Protein AF-A0A349IQ28-F1 (afdb_monomer_lite)

Foldseek 3Di:
DDDDDDDDDPPPPPPVPCDVLNVCVPDDPPPDFDDDLAQDKDWTKWKWFAAPQFQPARIATAPDVPHGDDHPNAGEHEDPVVVVVLVVVQPDDPAFDDTKIKIWTATWGKDKDWDARPNDVPGDIDIHIYIYGPGTRDIYIDTHGDDD

pLDDT: mean 78.46, std 16.18, range [40.94, 96.06]

Radius of gyration: 21.38 Å; chains: 1; bounding box: 36×86×57 Å

Sequence (148 aa):
MAGAGCAPIAKDNNLTSVSMKDTYATLNLETPVQFEETVESQDAVFYMGQGWTGGMGSFPILEDPGDAKRMDDLVIFVDDEQAQDIIDNANLPECYVGMSFIKVAAKIHLEKKIGTNFSIEEAPEQSYYQAYIDELYNVFVQVEPCEE

Secondary structure (DSSP, 8-state):
----PPPP-----------HHHHHTT--TTSPPB--S-SS-EEEEEEEES---SSS-SEEEEEETTEE-EETTEEEEE-HHHHHHHHHHS---SSEEEEEEEEEEEEEEEEEEEEE-TTSTTPPEEEEEEEEEEEEEEEEEEEEEPP-

Structure (mmCIF, N/CA/C/O backbone):
data_AF-A0A349IQ28-F1
#
_entry.id   AF-A0A349IQ28-F1
#
loop_
_atom_site.group_PDB
_atom_site.id
_atom_site.type_symbol
_atom_site.label_atom_id
_atom_site.label_alt_id
_atom_site.label_comp_id
_atom_site.label_asym_id
_atom_site.label_entity_id
_atom_site.label_seq_id
_atom_site.pdbx_PDB_ins_code
_atom_site.Cartn_x
_atom_site.Cartn_y
_atom_site.Cartn_z
_atom_site.occupancy
_atom_site.B_iso_or_equiv
_atom_site.auth_seq_id
_atom_site.auth_comp_id
_atom_site.auth_asym_id
_atom_sit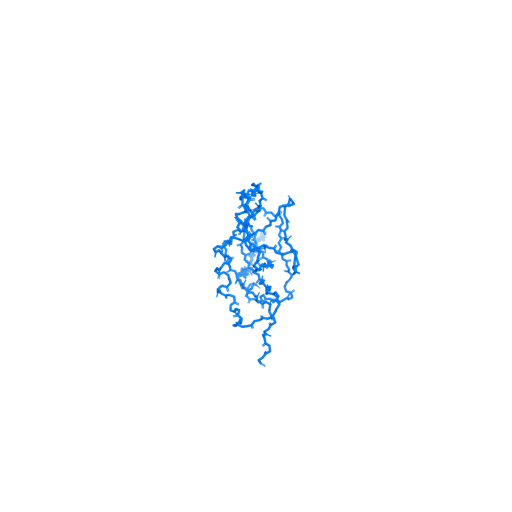e.auth_atom_id
_atom_site.pdbx_PDB_model_num
ATOM 1 N N . MET A 1 1 ? -13.276 -61.956 32.666 1.00 44.00 1 MET A N 1
ATOM 2 C CA . MET A 1 1 ? -13.869 -60.690 32.189 1.00 44.00 1 MET A CA 1
ATOM 3 C C . MET A 1 1 ? -12.719 -59.714 32.000 1.00 44.00 1 MET A C 1
ATOM 5 O O . MET A 1 1 ? -12.188 -59.234 32.989 1.00 44.00 1 MET A O 1
ATOM 9 N N . ALA A 1 2 ? -12.237 -59.556 30.767 1.00 40.94 2 ALA A N 1
ATOM 10 C CA . ALA A 1 2 ? -11.107 -58.689 30.439 1.00 40.94 2 ALA A CA 1
ATOM 11 C C . ALA A 1 2 ? -11.659 -57.378 29.867 1.00 40.94 2 ALA A C 1
ATOM 13 O O . ALA A 1 2 ? -12.354 -57.400 28.853 1.00 40.94 2 ALA A O 1
ATOM 14 N N . GLY A 1 3 ? -11.415 -56.265 30.559 1.00 42.62 3 GLY A N 1
ATOM 15 C CA . GLY A 1 3 ? -11.773 -54.930 30.089 1.00 42.62 3 GLY A CA 1
ATOM 16 C C . GLY A 1 3 ? -10.749 -54.455 29.065 1.00 42.62 3 GLY A C 1
ATOM 17 O O . GLY A 1 3 ? -9.574 -54.313 29.392 1.00 42.62 3 GLY A O 1
ATOM 18 N N . ALA A 1 4 ? -11.194 -54.241 27.829 1.00 45.88 4 ALA A N 1
ATOM 19 C CA . ALA A 1 4 ? -10.403 -53.594 26.794 1.00 45.88 4 ALA A CA 1
ATOM 20 C C . ALA A 1 4 ? -10.231 -52.109 27.149 1.00 45.88 4 ALA A C 1
ATOM 22 O O . ALA A 1 4 ? -11.205 -51.359 27.198 1.00 45.88 4 ALA A O 1
ATOM 23 N N . GLY A 1 5 ? -8.995 -51.700 27.434 1.00 42.41 5 GLY A N 1
ATOM 24 C CA . GLY A 1 5 ? -8.620 -50.296 27.558 1.00 42.41 5 GLY A CA 1
ATOM 25 C C . GLY A 1 5 ? -8.394 -49.697 26.173 1.00 42.41 5 GLY A C 1
ATOM 26 O O . GLY A 1 5 ? -7.518 -50.151 25.440 1.00 42.41 5 GLY A O 1
ATOM 27 N N . CYS A 1 6 ? -9.178 -48.684 25.811 1.00 47.22 6 CYS A N 1
ATOM 28 C CA . CYS A 1 6 ? -8.894 -47.846 24.653 1.00 47.22 6 CYS A CA 1
ATOM 29 C C . CYS A 1 6 ? -7.709 -46.932 24.987 1.00 47.22 6 CYS A C 1
ATOM 31 O O . CYS A 1 6 ? -7.803 -46.091 25.881 1.00 47.22 6 CYS A O 1
ATOM 33 N N . ALA A 1 7 ? -6.598 -47.096 24.271 1.00 52.53 7 ALA A N 1
ATOM 34 C CA . ALA A 1 7 ? -5.530 -46.107 24.250 1.00 52.53 7 ALA A CA 1
ATOM 35 C C . ALA A 1 7 ? -6.015 -44.849 23.500 1.00 52.53 7 ALA A C 1
ATOM 37 O O . ALA A 1 7 ? -6.701 -44.984 22.481 1.00 52.53 7 ALA A O 1
ATOM 38 N N . PRO A 1 8 ? -5.683 -43.631 23.959 1.00 50.47 8 PRO A N 1
ATOM 39 C CA . PRO A 1 8 ? -5.943 -42.435 23.177 1.00 50.47 8 PRO A CA 1
ATOM 40 C C . PRO A 1 8 ? -5.047 -42.443 21.934 1.00 50.47 8 PRO A C 1
ATOM 42 O O . PRO A 1 8 ? -3.826 -42.563 22.026 1.00 50.47 8 PRO A O 1
ATOM 45 N N . ILE A 1 9 ? -5.672 -42.312 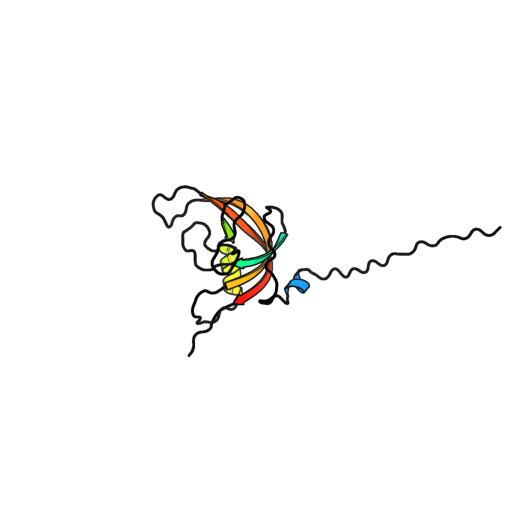20.766 1.00 50.97 9 ILE A N 1
ATOM 46 C CA . ILE A 1 9 ? -4.988 -42.005 19.512 1.00 50.97 9 ILE A CA 1
ATOM 47 C C . ILE A 1 9 ? -4.419 -40.595 19.679 1.00 50.97 9 ILE A C 1
ATOM 49 O O . ILE A 1 9 ? -5.171 -39.617 19.685 1.00 50.97 9 ILE A O 1
ATOM 53 N N . ALA A 1 10 ? -3.103 -40.493 19.862 1.00 44.47 10 ALA A N 1
ATOM 54 C CA . ALA A 1 10 ? -2.399 -39.234 19.702 1.00 44.47 10 ALA A CA 1
ATOM 55 C C . ALA A 1 10 ? -2.634 -38.773 18.258 1.00 44.47 10 ALA A C 1
ATOM 57 O O . ALA A 1 10 ? -2.215 -39.426 17.304 1.00 44.47 10 ALA A O 1
ATOM 58 N N . LYS A 1 11 ? -3.395 -37.689 18.096 1.00 41.44 11 LYS A N 1
ATOM 59 C CA . LYS A 1 11 ? -3.436 -36.961 16.834 1.00 41.44 11 LYS A CA 1
ATOM 60 C C . LYS A 1 11 ? -2.101 -36.246 16.716 1.00 41.44 11 LYS A C 1
ATOM 62 O O . LYS A 1 11 ? -1.930 -35.172 17.288 1.00 41.44 11 LYS A O 1
ATOM 67 N N . ASP A 1 12 ? -1.180 -36.849 15.980 1.00 44.50 12 ASP A N 1
ATOM 68 C CA . ASP A 1 12 ? -0.034 -36.145 15.423 1.00 44.50 12 ASP A CA 1
ATOM 69 C C . ASP A 1 12 ? -0.562 -35.130 14.401 1.00 44.50 12 ASP A C 1
ATOM 71 O O . ASP A 1 12 ? -0.575 -35.361 13.195 1.00 44.50 12 ASP A O 1
ATOM 75 N N . ASN A 1 13 ? -1.046 -33.987 14.890 1.00 44.38 13 ASN A N 1
ATOM 76 C CA . ASN A 1 13 ? -1.237 -32.798 14.072 1.00 44.38 13 ASN A CA 1
ATOM 77 C C . ASN A 1 13 ? 0.145 -32.190 13.825 1.00 44.38 13 ASN A C 1
ATOM 79 O O . ASN A 1 13 ? 0.465 -31.115 14.324 1.00 44.38 13 ASN A O 1
ATOM 83 N N . ASN A 1 14 ? 0.970 -32.885 13.045 1.00 41.25 14 ASN A N 1
ATOM 84 C CA . ASN A 1 14 ? 2.123 -32.277 12.402 1.00 41.25 14 ASN A CA 1
ATOM 85 C C . ASN A 1 14 ? 1.622 -31.470 11.194 1.00 41.25 14 ASN A C 1
ATOM 87 O O . ASN A 1 14 ? 1.910 -31.779 10.041 1.00 41.25 14 ASN A O 1
ATOM 91 N N . LEU A 1 15 ? 0.793 -30.459 11.472 1.00 41.56 15 LEU A N 1
ATOM 92 C CA . LEU A 1 15 ? 0.687 -29.299 10.606 1.00 41.56 15 LEU A CA 1
ATOM 93 C C . LEU A 1 15 ? 1.997 -28.553 10.817 1.00 41.56 15 LEU A C 1
ATOM 95 O O . LEU A 1 15 ? 2.118 -27.743 11.732 1.00 41.56 15 LEU A O 1
ATOM 99 N N . THR A 1 16 ? 2.999 -28.883 10.005 1.00 44.25 16 THR A N 1
ATOM 100 C CA . THR A 1 16 ? 4.097 -27.964 9.728 1.00 44.25 16 THR A CA 1
ATOM 101 C C . THR A 1 16 ? 3.462 -26.618 9.426 1.00 44.25 16 THR A C 1
ATOM 103 O O . THR A 1 16 ? 2.811 -26.459 8.394 1.00 44.25 16 THR A O 1
ATOM 106 N N . SER A 1 17 ? 3.581 -25.688 10.370 1.00 46.00 17 SER A N 1
ATOM 107 C CA . SER A 1 17 ? 3.277 -24.281 10.176 1.00 46.00 17 SER A CA 1
ATOM 108 C C . SER A 1 17 ? 4.244 -23.781 9.110 1.00 46.00 17 SER A C 1
ATOM 110 O O . SER A 1 17 ? 5.341 -23.324 9.427 1.00 46.00 17 SER A O 1
ATOM 112 N N . VAL A 1 18 ? 3.893 -23.982 7.840 1.00 48.91 18 VAL A N 1
ATOM 113 C CA . VAL A 1 18 ? 4.590 -23.336 6.735 1.00 48.91 18 VAL A CA 1
ATOM 114 C C . VAL A 1 18 ? 4.425 -21.850 7.001 1.00 48.91 18 VAL A C 1
ATOM 116 O O . VAL A 1 18 ? 3.301 -21.374 7.164 1.00 48.91 18 VAL A O 1
ATOM 119 N N . SER A 1 19 ? 5.541 -21.146 7.167 1.00 59.47 19 SER A N 1
ATOM 120 C CA . SER A 1 19 ? 5.491 -19.716 7.425 1.00 59.47 19 SER A CA 1
ATOM 121 C C . 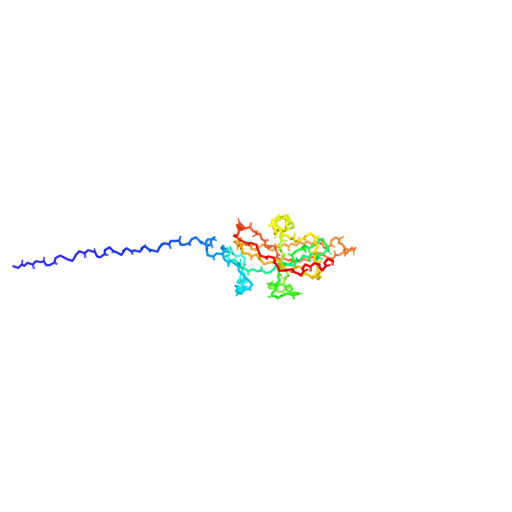SER A 1 19 ? 4.782 -19.048 6.248 1.00 59.47 19 SER A C 1
ATOM 123 O O . SER A 1 19 ? 5.057 -19.373 5.091 1.00 59.47 19 SER A O 1
ATOM 125 N N . MET A 1 20 ? 3.873 -18.108 6.513 1.00 60.47 20 MET A N 1
ATOM 126 C CA . MET A 1 20 ? 3.267 -17.284 5.455 1.00 60.47 20 MET A CA 1
ATOM 127 C C . MET A 1 20 ? 4.361 -16.622 4.606 1.00 60.47 20 MET A C 1
ATOM 129 O O . MET A 1 20 ? 4.265 -16.582 3.384 1.00 60.47 20 MET A O 1
ATOM 133 N N . LYS A 1 21 ? 5.478 -16.242 5.237 1.00 59.22 21 LYS A N 1
ATOM 134 C CA . LYS A 1 21 ? 6.677 -15.752 4.556 1.00 59.22 21 LYS A CA 1
ATOM 135 C C . LYS A 1 21 ? 7.240 -16.746 3.534 1.00 59.22 21 LYS A C 1
ATOM 137 O O . LYS A 1 21 ? 7.602 -16.335 2.439 1.00 59.22 21 LYS A O 1
ATOM 142 N N . ASP A 1 22 ? 7.261 -18.041 3.851 1.00 61.38 22 ASP A N 1
ATOM 143 C CA . ASP A 1 22 ? 7.712 -19.091 2.924 1.00 61.38 22 ASP A CA 1
ATOM 144 C C . ASP A 1 22 ? 6.692 -19.318 1.797 1.00 61.38 22 ASP A C 1
ATOM 146 O O . ASP A 1 22 ? 7.065 -19.623 0.666 1.00 61.38 22 ASP A O 1
ATOM 150 N N . THR A 1 23 ? 5.404 -19.118 2.092 1.00 63.28 23 THR A N 1
ATOM 151 C CA . THR A 1 23 ? 4.315 -19.209 1.108 1.00 63.28 23 THR A CA 1
ATOM 152 C C . THR A 1 23 ? 4.405 -18.072 0.083 1.00 63.28 23 THR A C 1
ATOM 154 O O . THR A 1 23 ? 4.292 -18.312 -1.119 1.00 63.28 23 THR A O 1
ATOM 157 N N . TYR A 1 24 ? 4.703 -16.848 0.531 1.00 64.38 24 TYR A N 1
ATOM 158 C CA . TYR A 1 24 ? 4.806 -15.658 -0.323 1.00 64.38 24 TYR A CA 1
ATOM 159 C C . TYR A 1 24 ? 6.217 -15.384 -0.865 1.00 64.38 24 TYR A C 1
ATOM 161 O O . TYR A 1 24 ? 6.384 -14.520 -1.726 1.00 64.38 24 TYR A O 1
ATOM 169 N N . ALA A 1 25 ? 7.231 -16.159 -0.467 1.00 60.38 25 ALA A N 1
ATOM 170 C CA . ALA A 1 25 ? 8.585 -16.081 -1.027 1.00 60.38 25 ALA A CA 1
ATOM 171 C C . ALA A 1 25 ? 8.635 -16.382 -2.539 1.00 60.38 25 ALA A C 1
ATOM 173 O O . ALA A 1 25 ? 9.589 -16.008 -3.216 1.00 60.38 25 ALA A O 1
ATOM 174 N N . THR A 1 26 ? 7.603 -17.040 -3.076 1.00 60.88 26 THR A N 1
ATOM 175 C CA . THR A 1 26 ? 7.479 -17.390 -4.502 1.00 60.88 26 THR A CA 1
ATOM 176 C C . THR A 1 26 ? 6.496 -16.500 -5.262 1.00 60.88 26 THR A C 1
ATOM 178 O O . THR A 1 26 ? 6.037 -16.883 -6.340 1.00 60.88 26 THR A O 1
ATOM 181 N N . LEU A 1 27 ? 6.174 -15.319 -4.710 1.00 67.00 27 LEU A N 1
ATOM 182 C CA . LEU A 1 27 ? 5.279 -14.362 -5.353 1.00 67.00 27 LEU A CA 1
ATOM 183 C C . LEU A 1 27 ? 5.687 -14.150 -6.810 1.00 67.00 27 LEU A C 1
ATOM 185 O O . LEU A 1 27 ? 6.842 -13.856 -7.121 1.00 67.00 27 LEU A O 1
ATOM 189 N N . ASN A 1 28 ? 4.715 -14.293 -7.697 1.00 68.75 28 ASN A N 1
ATOM 190 C CA . ASN A 1 28 ? 4.892 -14.050 -9.115 1.00 68.75 28 ASN A CA 1
ATOM 191 C C . ASN A 1 28 ? 3.703 -13.244 -9.654 1.00 68.75 28 ASN A C 1
ATOM 193 O O . ASN A 1 28 ? 2.737 -12.927 -8.945 1.00 68.75 28 ASN A O 1
ATOM 197 N N . LEU A 1 29 ? 3.765 -12.904 -10.939 1.00 64.69 29 LEU A N 1
ATOM 198 C CA . LEU A 1 29 ? 2.687 -12.176 -11.608 1.00 64.69 29 LEU A CA 1
ATOM 199 C C . LEU A 1 29 ? 1.348 -12.919 -11.552 1.00 64.69 29 LEU A C 1
ATOM 201 O O . LEU A 1 29 ? 0.313 -12.270 -11.457 1.00 64.69 29 LEU A O 1
ATOM 205 N N . GLU A 1 30 ? 1.368 -14.250 -11.516 1.00 73.88 30 GLU A N 1
ATOM 206 C CA . GLU A 1 30 ? 0.172 -15.098 -11.518 1.00 73.88 30 GLU A CA 1
ATOM 207 C C . GLU A 1 30 ? -0.491 -15.227 -10.140 1.00 73.88 30 GLU A C 1
ATOM 209 O O . GLU A 1 30 ? -1.641 -15.655 -10.057 1.00 73.88 30 GLU A O 1
ATOM 214 N N . THR A 1 31 ? 0.193 -14.849 -9.051 1.00 78.06 31 THR A N 1
ATOM 215 C CA . THR A 1 31 ? -0.410 -14.869 -7.710 1.00 78.06 31 THR A CA 1
ATOM 216 C C . THR A 1 31 ? -1.590 -13.893 -7.681 1.00 78.06 31 THR A C 1
ATOM 218 O O . THR A 1 31 ? -1.380 -12.707 -7.917 1.00 78.06 31 THR A O 1
ATOM 221 N N . PRO A 1 32 ? -2.829 -14.320 -7.412 1.00 81.56 32 PRO A N 1
ATOM 222 C CA . PRO A 1 32 ? -3.955 -13.396 -7.432 1.00 81.56 32 PRO A CA 1
ATOM 223 C C . PRO A 1 32 ? -3.807 -12.341 -6.332 1.00 81.56 32 PRO A C 1
ATOM 225 O O . PRO A 1 32 ? -3.276 -12.629 -5.255 1.00 81.56 32 PRO A O 1
ATOM 228 N N . VAL A 1 33 ? -4.295 -11.129 -6.610 1.00 84.44 33 VAL A N 1
ATOM 229 C CA . VAL A 1 33 ? -4.504 -10.103 -5.582 1.00 84.44 33 VAL A CA 1
ATOM 230 C C . VAL A 1 33 ? -5.421 -10.686 -4.508 1.00 84.44 33 VAL A C 1
ATOM 232 O O . VAL A 1 33 ? -6.434 -11.318 -4.812 1.00 84.44 33 VAL A O 1
ATOM 235 N N . GLN A 1 34 ? -5.032 -10.500 -3.255 1.00 87.75 34 GLN A N 1
ATOM 236 C CA . GLN A 1 34 ? -5.747 -10.944 -2.068 1.00 87.75 34 GLN A CA 1
ATOM 237 C C . GLN A 1 34 ? -5.792 -9.757 -1.122 1.00 87.75 34 GLN A C 1
ATOM 239 O O . GLN A 1 34 ? -4.776 -9.380 -0.551 1.00 87.75 34 GLN A O 1
ATOM 244 N N . PHE A 1 35 ? -6.949 -9.121 -1.024 1.00 91.19 35 PHE A N 1
ATOM 245 C CA . PHE A 1 35 ? -7.139 -7.951 -0.184 1.00 91.19 35 PHE A CA 1
ATOM 246 C C . PHE A 1 35 ? -8.590 -7.939 0.278 1.00 91.19 35 PHE A C 1
ATOM 248 O O . PHE A 1 35 ? -9.502 -7.836 -0.546 1.00 91.19 35 PHE A O 1
ATOM 255 N N . GLU A 1 36 ? -8.809 -8.066 1.580 1.00 91.69 36 GLU A N 1
ATOM 256 C CA . GLU A 1 36 ? -10.129 -7.960 2.185 1.00 91.69 36 GLU A CA 1
ATOM 257 C C . GLU A 1 36 ? -10.392 -6.509 2.604 1.00 91.69 36 GLU A C 1
ATOM 259 O O . GLU A 1 36 ? -9.531 -5.825 3.156 1.00 91.69 36 GLU A O 1
ATOM 264 N N . GLU A 1 37 ? -11.601 -6.013 2.352 1.00 91.69 37 GLU A N 1
ATOM 265 C CA . GLU A 1 37 ? -12.024 -4.672 2.772 1.00 91.69 37 GLU A CA 1
ATOM 266 C C . GLU A 1 37 ? -12.360 -4.676 4.271 1.00 91.69 37 GLU A C 1
ATOM 268 O O . GLU A 1 37 ? -13.517 -4.702 4.686 1.00 91.69 37 GLU A O 1
ATOM 273 N N . THR A 1 38 ? -11.311 -4.718 5.094 1.00 93.31 38 THR A N 1
ATOM 274 C CA . THR A 1 38 ? -11.382 -4.751 6.556 1.00 93.31 38 THR A CA 1
ATOM 275 C C . THR A 1 38 ? -10.290 -3.894 7.187 1.00 93.31 38 THR A C 1
ATOM 277 O O . THR A 1 38 ? -9.202 -3.729 6.638 1.00 93.31 38 THR A O 1
ATOM 280 N N . VAL A 1 39 ? -10.588 -3.356 8.370 1.00 94.00 39 VAL A N 1
ATOM 281 C CA . VAL A 1 39 ? -9.629 -2.610 9.204 1.00 94.00 39 VAL A CA 1
ATOM 282 C C . VAL A 1 39 ? -8.759 -3.515 10.073 1.00 94.00 39 VAL A C 1
ATOM 284 O O . VAL A 1 39 ? -7.718 -3.081 10.557 1.00 94.00 39 VAL A O 1
ATOM 287 N N . GLU A 1 40 ? -9.173 -4.767 10.268 1.00 95.31 40 GLU A N 1
ATOM 288 C CA . GLU A 1 40 ? -8.406 -5.749 11.032 1.00 95.31 40 GLU A CA 1
ATOM 289 C C . GLU A 1 40 ? -7.117 -6.142 10.298 1.00 95.31 40 GLU A C 1
ATOM 291 O O . GLU A 1 40 ? -7.044 -6.088 9.067 1.00 95.31 40 GLU A O 1
ATOM 296 N N . SER A 1 41 ? -6.104 -6.577 11.054 1.00 95.50 41 SER A N 1
ATOM 297 C CA . SER A 1 41 ? -4.862 -7.070 10.458 1.00 95.50 41 SER A CA 1
ATOM 298 C C . SER A 1 41 ? -5.120 -8.274 9.549 1.00 95.50 41 SER A C 1
ATOM 300 O O . SER A 1 41 ? -5.773 -9.238 9.954 1.00 95.50 41 SER A O 1
ATOM 302 N N . GLN A 1 42 ? -4.529 -8.255 8.359 1.00 93.75 42 GLN A N 1
ATOM 303 C CA . GLN A 1 42 ? -4.692 -9.281 7.333 1.00 93.75 42 GLN A CA 1
ATOM 304 C C . GLN A 1 42 ? -3.394 -9.501 6.556 1.00 93.75 42 GLN A C 1
ATOM 306 O O . GLN A 1 42 ? -2.584 -8.586 6.406 1.00 93.75 42 GLN A O 1
ATOM 311 N N . ASP A 1 43 ? -3.219 -10.710 6.033 1.00 93.50 43 ASP A N 1
ATOM 312 C CA . ASP A 1 43 ? -2.208 -10.982 5.016 1.00 93.50 43 ASP A CA 1
ATOM 313 C C . ASP A 1 43 ? -2.784 -10.598 3.654 1.00 93.50 43 ASP A C 1
ATOM 315 O O . ASP A 1 43 ? -3.838 -11.099 3.263 1.00 93.50 43 ASP A O 1
ATOM 319 N N . ALA A 1 44 ? -2.100 -9.709 2.941 1.00 93.00 44 ALA A N 1
ATOM 320 C CA . ALA A 1 44 ? -2.574 -9.156 1.687 1.00 93.00 44 ALA A CA 1
ATOM 321 C C . ALA A 1 44 ? -1.519 -9.255 0.581 1.00 93.00 44 ALA A C 1
ATOM 323 O O . ALA A 1 44 ? -0.319 -9.079 0.804 1.00 93.00 44 ALA A O 1
ATOM 324 N N . VAL A 1 45 ? -1.995 -9.501 -0.638 1.00 92.00 45 VAL A N 1
ATOM 325 C CA . VAL A 1 45 ? -1.245 -9.366 -1.886 1.00 92.00 45 VAL A CA 1
ATOM 326 C C . VAL A 1 45 ? -1.926 -8.292 -2.710 1.00 92.00 45 VAL A C 1
ATOM 328 O O . VAL A 1 45 ? -3.072 -8.470 -3.113 1.00 92.00 45 VAL A O 1
ATOM 331 N N . PHE A 1 46 ? -1.240 -7.195 -2.987 1.00 91.38 46 PHE A N 1
ATOM 332 C CA . PHE A 1 46 ? -1.835 -6.054 -3.673 1.00 91.38 46 PHE A CA 1
ATOM 333 C C . PHE A 1 46 ? -0.835 -5.354 -4.583 1.00 91.38 46 PHE A C 1
ATOM 335 O O . PHE A 1 46 ? 0.376 -5.517 -4.448 1.00 91.38 46 PHE A O 1
ATOM 342 N N . TYR A 1 47 ? -1.347 -4.576 -5.532 1.00 90.38 47 TYR A N 1
ATOM 343 C CA . TYR A 1 47 ? -0.526 -3.677 -6.330 1.00 90.38 47 TYR A CA 1
ATOM 344 C C . TYR A 1 47 ? -0.456 -2.311 -5.654 1.00 90.38 47 TYR A C 1
ATOM 346 O O . TYR A 1 47 ? -1.442 -1.834 -5.100 1.00 90.38 47 TYR A O 1
ATOM 354 N N . MET A 1 48 ? 0.707 -1.681 -5.712 1.00 89.12 48 MET A N 1
ATOM 355 C CA . MET A 1 48 ? 0.951 -0.323 -5.252 1.00 89.12 48 MET A CA 1
ATOM 356 C C . MET A 1 48 ? 1.309 0.537 -6.462 1.00 89.12 48 MET A C 1
ATOM 358 O O . MET A 1 48 ? 2.199 0.185 -7.243 1.00 89.12 48 MET A O 1
ATOM 362 N N . GLY A 1 49 ? 0.599 1.651 -6.627 1.00 81.81 49 GLY A N 1
ATOM 363 C CA . GLY A 1 49 ? 0.894 2.640 -7.658 1.00 81.81 49 GLY A CA 1
ATOM 364 C C . GLY A 1 49 ? 2.003 3.586 -7.213 1.00 81.81 49 GLY A C 1
ATOM 365 O O . GLY A 1 49 ? 1.988 4.064 -6.081 1.00 81.81 49 GLY A O 1
ATOM 366 N N . GLN A 1 50 ? 2.948 3.889 -8.105 1.00 76.56 50 GLN A N 1
ATOM 367 C CA . GLN A 1 50 ? 3.916 4.966 -7.893 1.00 76.56 50 GLN A CA 1
ATOM 368 C C . GLN A 1 50 ? 3.393 6.295 -8.453 1.00 76.56 50 GLN A C 1
ATOM 370 O O . GLN A 1 50 ? 2.781 6.336 -9.520 1.00 76.56 50 GLN A O 1
ATOM 375 N N . GLY A 1 51 ? 3.704 7.400 -7.772 1.00 60.34 51 GLY A N 1
ATOM 376 C CA . GLY A 1 51 ? 3.669 8.726 -8.393 1.00 60.34 51 GLY A CA 1
ATOM 377 C C . GLY A 1 51 ? 2.307 9.416 -8.441 1.00 60.34 51 GLY A C 1
ATOM 378 O O . GLY A 1 51 ? 2.121 10.304 -9.272 1.00 60.34 51 GLY A O 1
ATOM 379 N N . TRP A 1 52 ? 1.371 9.096 -7.542 1.00 63.94 52 TRP A N 1
ATOM 380 C CA . TRP A 1 52 ? 0.211 9.967 -7.319 1.00 63.94 52 TRP A CA 1
ATOM 381 C C . TRP A 1 52 ? 0.662 11.166 -6.468 1.00 63.94 52 TRP A C 1
ATOM 383 O O . TRP A 1 52 ? 0.376 11.273 -5.282 1.00 63.94 52 TRP A O 1
ATOM 393 N N . THR A 1 53 ? 1.461 12.062 -7.054 1.00 53.16 53 THR A N 1
ATOM 394 C CA . THR A 1 53 ? 1.997 13.235 -6.349 1.00 53.16 53 THR A CA 1
ATOM 395 C C . THR A 1 53 ? 0.866 14.204 -6.009 1.00 53.16 53 THR A C 1
ATOM 397 O O . THR A 1 53 ? 0.203 14.715 -6.914 1.00 53.16 53 THR A O 1
ATOM 400 N N . GLY A 1 54 ? 0.643 14.464 -4.717 1.00 52.69 54 GLY A N 1
ATOM 401 C CA . GLY A 1 54 ? -0.455 15.334 -4.281 1.00 52.69 54 GLY A CA 1
ATOM 402 C C . GLY A 1 54 ? -0.493 15.722 -2.798 1.00 52.69 54 GLY A C 1
ATOM 403 O O . GLY A 1 54 ? -1.226 16.625 -2.419 1.00 52.69 54 GLY A O 1
ATOM 404 N N . GLY A 1 55 ? 0.297 15.121 -1.911 1.00 57.03 55 GLY A N 1
ATOM 405 C CA . GLY A 1 55 ? 0.269 15.495 -0.489 1.00 57.03 55 GLY A CA 1
ATOM 406 C C . GLY A 1 55 ? -0.916 14.929 0.305 1.00 57.03 55 GLY A C 1
ATOM 407 O O . GLY A 1 55 ? -1.081 15.296 1.460 1.00 57.03 55 GLY A O 1
ATOM 408 N N . MET A 1 56 ? -1.707 14.019 -0.276 1.00 61.91 56 MET A N 1
ATOM 409 C CA . MET A 1 56 ? -2.578 13.104 0.468 1.00 61.91 56 MET A CA 1
ATOM 410 C C . MET A 1 56 ? -2.465 11.712 -0.157 1.00 61.91 56 MET A C 1
ATOM 412 O O . MET A 1 56 ? -3.068 11.481 -1.201 1.00 61.91 56 MET A O 1
ATOM 416 N N . GLY A 1 57 ? -1.674 10.833 0.471 1.00 60.41 57 GLY A N 1
ATOM 417 C CA . GLY A 1 57 ? -1.460 9.454 0.032 1.00 60.41 57 GLY A CA 1
ATOM 418 C C . GLY A 1 57 ? -0.768 9.363 -1.329 1.00 60.41 57 GLY A C 1
ATOM 419 O O . GLY A 1 57 ? -1.417 9.401 -2.372 1.00 60.41 57 GLY A O 1
ATOM 420 N N . SER A 1 58 ? 0.559 9.240 -1.339 1.00 73.62 58 SER A N 1
ATOM 421 C CA . SER A 1 58 ? 1.325 9.265 -2.596 1.00 73.62 58 SER A CA 1
ATOM 422 C C . SER A 1 58 ? 1.341 7.910 -3.321 1.00 73.62 58 SER A C 1
ATOM 424 O O . SER A 1 58 ? 1.703 7.829 -4.501 1.00 73.62 58 SER A O 1
ATOM 426 N N . PHE A 1 59 ? 0.914 6.855 -2.619 1.00 88.06 59 PHE A N 1
ATOM 427 C CA . PHE A 1 59 ? 1.042 5.460 -3.033 1.00 88.06 59 PHE A CA 1
ATOM 428 C C . PHE A 1 59 ? -0.276 4.699 -2.836 1.00 88.06 59 PHE A C 1
ATOM 430 O O . PHE A 1 59 ? -0.454 4.009 -1.829 1.00 88.06 59 PHE A O 1
ATOM 437 N N . PRO A 1 60 ? -1.250 4.837 -3.752 1.00 90.06 60 PRO A N 1
ATOM 438 C CA . PRO A 1 60 ? -2.508 4.112 -3.643 1.00 90.06 60 PRO A CA 1
ATOM 439 C C . PRO A 1 60 ? -2.284 2.606 -3.787 1.00 90.06 60 PRO A C 1
ATOM 441 O O . PRO A 1 60 ? -1.496 2.150 -4.623 1.00 90.06 60 PRO A O 1
ATOM 444 N N . ILE A 1 61 ? -3.041 1.834 -3.013 1.00 91.62 61 ILE A N 1
ATOM 445 C CA . ILE A 1 61 ? -3.268 0.424 -3.317 1.00 91.62 61 ILE A CA 1
ATOM 446 C C . ILE A 1 61 ? -4.169 0.361 -4.549 1.00 91.62 61 ILE A C 1
ATOM 448 O O . ILE A 1 61 ? -5.114 1.138 -4.662 1.00 91.62 61 ILE A O 1
ATOM 452 N N . LEU A 1 62 ? -3.873 -0.539 -5.480 1.00 90.06 62 LEU A N 1
ATOM 453 C CA . LEU A 1 62 ? -4.581 -0.672 -6.746 1.00 90.06 62 LEU A CA 1
ATOM 454 C C . LEU A 1 62 ? -5.421 -1.952 -6.783 1.00 90.06 62 LEU A C 1
ATOM 456 O O . LEU A 1 62 ? -5.013 -3.001 -6.281 1.00 90.06 62 LEU A O 1
ATOM 460 N N . GLU A 1 63 ? -6.597 -1.844 -7.391 1.00 84.25 63 GLU A N 1
ATOM 461 C CA . GLU A 1 63 ? -7.537 -2.943 -7.628 1.00 84.25 63 GLU A CA 1
ATOM 462 C C . GLU A 1 63 ? -7.152 -3.730 -8.895 1.00 84.25 63 GLU A C 1
ATOM 464 O O . GLU A 1 63 ? -7.207 -4.959 -8.916 1.00 84.25 63 GLU A O 1
ATOM 469 N N . ASP A 1 64 ? -6.668 -3.002 -9.902 1.00 72.31 64 ASP A N 1
ATOM 470 C CA . ASP A 1 64 ? -6.050 -3.463 -11.150 1.00 72.31 64 ASP A CA 1
ATOM 471 C C . ASP A 1 64 ? -5.012 -2.396 -11.580 1.00 72.31 64 ASP A C 1
ATOM 473 O O . ASP A 1 64 ? -5.066 -1.274 -11.059 1.00 72.31 64 ASP A O 1
ATOM 477 N N . PRO A 1 65 ? -4.048 -2.674 -12.483 1.00 67.75 65 PRO A N 1
ATOM 478 C CA . PRO A 1 65 ? -3.099 -1.685 -12.992 1.00 67.75 65 PRO A CA 1
ATOM 479 C C . PRO A 1 65 ? -3.773 -0.403 -13.523 1.00 67.75 65 PRO A C 1
ATOM 481 O O . PRO A 1 65 ? -4.144 -0.314 -14.689 1.00 67.75 65 PRO A O 1
ATOM 484 N N . GLY A 1 66 ? -3.896 0.614 -12.664 1.00 69.56 66 GLY A N 1
ATOM 485 C CA . GLY A 1 66 ? -4.431 1.936 -13.006 1.00 69.56 66 GLY A CA 1
ATOM 486 C C . GLY A 1 66 ? -5.608 2.420 -12.153 1.00 69.56 66 GLY A C 1
ATOM 487 O O . GLY A 1 66 ? -5.834 3.628 -12.116 1.00 69.56 66 GLY A O 1
ATOM 488 N N . ASP A 1 67 ? -6.297 1.535 -11.425 1.00 85.06 67 ASP A N 1
ATOM 489 C CA . ASP A 1 67 ? -7.467 1.897 -10.614 1.00 85.06 67 ASP A CA 1
ATOM 490 C C . ASP A 1 67 ? -7.188 1.755 -9.116 1.00 85.06 67 ASP A C 1
ATOM 492 O O . ASP A 1 67 ? -6.762 0.704 -8.638 1.00 85.06 67 ASP A O 1
ATOM 496 N N . ALA A 1 68 ? -7.433 2.826 -8.356 1.00 89.06 68 ALA A N 1
ATOM 497 C CA . ALA A 1 68 ? -7.192 2.843 -6.917 1.00 89.06 68 ALA A CA 1
ATOM 498 C C . ALA A 1 68 ? -8.253 2.032 -6.158 1.00 89.06 68 ALA A C 1
ATOM 500 O O . ALA A 1 68 ? -9.454 2.278 -6.294 1.00 89.06 68 ALA A O 1
ATOM 501 N N . LYS A 1 69 ? -7.789 1.121 -5.300 1.00 91.62 69 LYS A N 1
ATOM 502 C CA . LYS A 1 69 ? -8.608 0.322 -4.392 1.00 91.62 69 LYS A CA 1
ATOM 503 C C . LYS A 1 69 ? -9.319 1.232 -3.393 1.00 91.62 69 LYS A C 1
ATOM 505 O O . LYS A 1 69 ? -8.740 2.191 -2.866 1.00 91.62 69 LYS A O 1
ATOM 510 N N . ARG A 1 70 ? -10.587 0.918 -3.124 1.00 92.44 70 ARG A N 1
ATOM 511 C CA . ARG A 1 70 ? -11.439 1.661 -2.194 1.00 92.44 70 ARG A CA 1
ATOM 512 C C . ARG A 1 70 ? -12.059 0.745 -1.147 1.00 92.44 70 ARG A C 1
ATOM 514 O O . ARG A 1 70 ? -12.276 -0.431 -1.406 1.00 92.44 70 ARG A O 1
ATOM 521 N N . MET A 1 71 ? -12.364 1.320 0.010 1.00 93.38 71 MET A N 1
ATOM 522 C CA . MET A 1 71 ? -13.206 0.737 1.056 1.00 93.38 71 MET A CA 1
ATOM 523 C C . MET A 1 71 ? -14.158 1.828 1.542 1.00 93.38 71 MET A C 1
ATOM 525 O O . MET A 1 71 ? -13.713 2.940 1.827 1.00 93.38 71 MET A O 1
ATOM 529 N N . ASP A 1 72 ? -15.461 1.543 1.589 1.00 92.62 72 ASP A N 1
ATOM 530 C CA . ASP A 1 72 ? -16.501 2.536 1.910 1.00 92.62 72 ASP A CA 1
ATOM 531 C C . ASP A 1 72 ? -16.373 3.835 1.080 1.00 92.62 72 ASP A C 1
ATOM 533 O O . ASP A 1 72 ? -16.432 4.944 1.612 1.00 92.62 72 ASP A O 1
ATOM 537 N N . ASP A 1 73 ? -16.125 3.695 -0.229 1.00 90.50 73 ASP A N 1
ATOM 538 C CA . ASP A 1 73 ? -15.852 4.775 -1.198 1.00 90.50 73 ASP A CA 1
ATOM 539 C C . ASP A 1 73 ? -14.569 5.601 -0.956 1.00 90.50 73 ASP A C 1
ATOM 541 O O . ASP A 1 73 ? -14.231 6.481 -1.758 1.00 90.50 73 ASP A O 1
ATOM 545 N N . LEU A 1 74 ? -13.798 5.299 0.090 1.00 91.31 74 LEU A N 1
ATOM 546 C CA . LEU A 1 74 ? -12.546 5.978 0.423 1.00 91.31 74 LEU A CA 1
ATOM 547 C C . LEU A 1 74 ? -11.346 5.253 -0.189 1.00 91.31 74 LEU A C 1
ATOM 549 O O . LEU A 1 74 ? -11.255 4.030 -0.122 1.00 91.31 74 LEU A O 1
ATOM 553 N N . VAL A 1 75 ? -10.408 6.010 -0.761 1.00 91.62 75 VAL A N 1
ATOM 554 C CA . VAL A 1 75 ? -9.177 5.451 -1.343 1.00 91.62 75 VAL A CA 1
ATOM 555 C C . VAL A 1 75 ? -8.260 4.928 -0.240 1.00 91.62 75 VAL A C 1
ATOM 557 O O . VAL A 1 75 ? -8.163 5.535 0.832 1.00 91.62 75 VAL A O 1
ATOM 560 N N . ILE A 1 76 ? -7.597 3.807 -0.520 1.00 93.31 76 ILE A N 1
ATOM 561 C CA . ILE A 1 76 ? -6.620 3.186 0.370 1.00 93.31 76 ILE A CA 1
ATOM 562 C C . ILE A 1 76 ? -5.209 3.514 -0.123 1.00 93.31 76 ILE A C 1
ATOM 564 O O . ILE A 1 76 ? -4.868 3.238 -1.273 1.00 93.31 76 ILE A O 1
ATOM 568 N N . PHE A 1 77 ? -4.382 4.076 0.752 1.00 92.12 77 PHE A N 1
ATOM 569 C CA . PHE A 1 77 ? -2.999 4.449 0.466 1.00 92.12 77 PHE A CA 1
ATOM 570 C C . PHE A 1 77 ? -2.038 3.716 1.387 1.00 92.12 77 PHE A C 1
ATOM 572 O O . PHE A 1 77 ? -2.345 3.521 2.557 1.00 92.12 77 PHE A O 1
ATOM 579 N N . VAL A 1 78 ? -0.864 3.360 0.887 1.00 91.38 78 VAL A N 1
ATOM 580 C CA . VAL A 1 78 ? 0.269 2.962 1.726 1.00 91.38 78 VAL A CA 1
ATOM 581 C C . VAL A 1 78 ? 0.893 4.223 2.325 1.00 91.38 78 VAL A C 1
ATOM 583 O O . VAL A 1 78 ? 0.906 5.275 1.684 1.00 91.38 78 VAL A O 1
ATOM 586 N N . ASP A 1 79 ? 1.373 4.125 3.563 1.00 86.44 79 ASP A N 1
ATOM 587 C CA . ASP A 1 79 ? 2.160 5.187 4.193 1.00 86.44 79 ASP A CA 1
ATOM 588 C C . ASP A 1 79 ? 3.389 5.569 3.346 1.00 86.44 79 ASP A C 1
ATOM 590 O O . ASP A 1 79 ? 4.059 4.692 2.803 1.00 86.44 79 ASP A O 1
ATOM 594 N N . ASP A 1 80 ? 3.695 6.866 3.246 1.00 83.50 80 ASP A N 1
ATOM 595 C CA . ASP A 1 80 ? 4.762 7.368 2.371 1.00 83.50 80 ASP A CA 1
ATOM 596 C C . ASP A 1 80 ? 6.158 6.846 2.777 1.00 83.50 80 ASP A C 1
ATOM 598 O O . ASP A 1 80 ? 6.962 6.533 1.899 1.00 83.50 80 ASP A O 1
ATOM 602 N N . GLU A 1 81 ? 6.451 6.708 4.079 1.00 86.75 81 GLU A N 1
ATOM 603 C CA . GLU A 1 81 ? 7.738 6.181 4.565 1.00 86.75 81 GLU A CA 1
ATOM 604 C C . GLU A 1 81 ? 7.860 4.691 4.222 1.00 86.75 81 GLU A C 1
ATOM 606 O O . GLU A 1 81 ? 8.838 4.261 3.610 1.00 86.75 81 GLU A O 1
ATOM 611 N N . GLN A 1 82 ? 6.813 3.913 4.513 1.00 89.56 82 GLN A N 1
ATOM 612 C CA . GLN A 1 82 ? 6.797 2.475 4.226 1.00 89.56 82 GLN A CA 1
ATOM 613 C C . GLN A 1 82 ? 6.804 2.172 2.722 1.00 89.56 82 GLN A C 1
ATOM 615 O O . GLN A 1 82 ? 7.418 1.200 2.279 1.00 89.56 82 GLN A O 1
ATOM 620 N N . ALA A 1 83 ? 6.126 2.994 1.921 1.00 88.38 83 ALA A N 1
ATOM 621 C CA . ALA A 1 83 ? 6.129 2.868 0.473 1.00 88.38 83 ALA A CA 1
ATOM 622 C C . ALA A 1 83 ? 7.512 3.175 -0.108 1.00 88.38 83 ALA A C 1
ATOM 624 O O . ALA A 1 83 ? 7.970 2.437 -0.981 1.00 88.38 83 ALA A O 1
ATOM 625 N N . GLN A 1 84 ? 8.200 4.210 0.386 1.00 86.25 84 GLN A N 1
ATOM 626 C CA . GLN A 1 84 ? 9.560 4.512 -0.055 1.00 86.25 84 GLN A CA 1
ATOM 627 C C . GLN A 1 84 ? 10.520 3.366 0.287 1.00 86.25 84 GLN A C 1
ATOM 629 O O . GLN A 1 84 ? 11.269 2.930 -0.586 1.00 86.25 84 GLN A O 1
ATOM 634 N N . ASP A 1 85 ? 10.421 2.801 1.493 1.00 88.94 85 ASP A N 1
ATOM 635 C CA . ASP A 1 85 ? 11.199 1.622 1.883 1.00 88.94 85 ASP A CA 1
ATOM 636 C C . ASP A 1 85 ? 10.940 0.430 0.947 1.00 88.94 85 ASP A C 1
ATOM 638 O O . ASP A 1 85 ? 11.877 -0.260 0.539 1.00 88.94 85 ASP A O 1
ATOM 642 N N . ILE A 1 86 ? 9.684 0.178 0.557 1.00 89.69 86 ILE A N 1
ATOM 643 C CA . ILE A 1 86 ? 9.363 -0.865 -0.430 1.00 89.69 86 ILE A CA 1
ATOM 644 C C . ILE A 1 86 ? 10.057 -0.580 -1.759 1.00 89.69 86 ILE A C 1
ATOM 646 O O . ILE A 1 86 ? 10.654 -1.489 -2.332 1.00 89.69 86 ILE A O 1
ATOM 650 N N . ILE A 1 87 ? 9.967 0.655 -2.254 1.00 86.06 87 ILE A N 1
ATOM 651 C CA . ILE A 1 87 ? 10.498 1.071 -3.557 1.00 86.06 87 ILE A CA 1
ATOM 652 C C . ILE A 1 87 ? 12.015 0.928 -3.601 1.00 86.06 87 ILE A C 1
ATOM 654 O O . ILE A 1 87 ? 12.544 0.362 -4.560 1.00 86.06 87 ILE A O 1
ATOM 658 N N . ASP A 1 88 ? 12.700 1.371 -2.552 1.00 84.94 88 ASP A N 1
ATOM 659 C CA . ASP A 1 88 ? 14.155 1.282 -2.441 1.00 84.94 88 ASP A CA 1
ATOM 660 C C . ASP A 1 88 ? 14.625 -0.183 -2.423 1.00 84.94 88 ASP A C 1
ATOM 662 O O . ASP A 1 88 ? 15.679 -0.515 -2.968 1.00 84.94 88 ASP A O 1
ATOM 666 N N . ASN A 1 89 ? 13.808 -1.088 -1.872 1.00 82.06 89 ASN A N 1
ATOM 667 C CA . ASN A 1 89 ? 14.065 -2.531 -1.862 1.00 82.06 89 ASN A CA 1
ATOM 668 C C . ASN A 1 89 ? 13.551 -3.271 -3.112 1.00 82.06 89 ASN A C 1
ATOM 670 O O . ASN A 1 89 ? 13.846 -4.455 -3.292 1.00 82.06 89 ASN A O 1
ATOM 674 N N . ALA A 1 90 ? 12.801 -2.604 -3.990 1.00 81.94 90 ALA A N 1
ATOM 675 C CA . ALA A 1 90 ? 12.129 -3.231 -5.124 1.00 81.94 90 ALA A CA 1
ATOM 676 C C . ALA A 1 90 ? 13.088 -3.602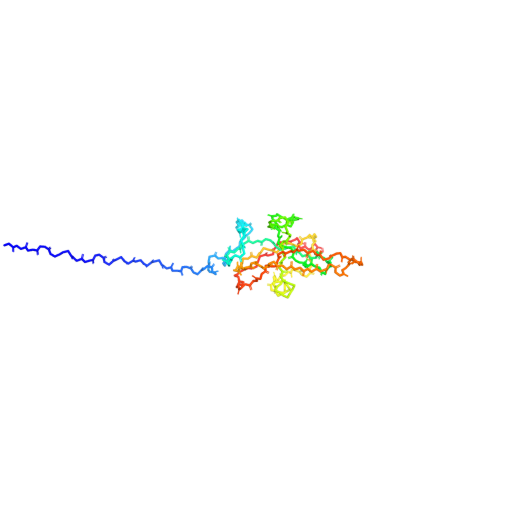 -6.276 1.00 81.94 90 ALA A C 1
ATOM 678 O O . ALA A 1 90 ? 12.685 -4.298 -7.204 1.00 81.94 90 ALA A O 1
ATOM 679 N N . ASN A 1 91 ? 14.360 -3.180 -6.218 1.00 79.94 91 ASN A N 1
ATOM 680 C CA . ASN A 1 91 ? 15.371 -3.395 -7.267 1.00 79.94 91 ASN A CA 1
ATOM 681 C C . ASN A 1 91 ? 14.877 -2.968 -8.662 1.00 79.94 91 ASN A C 1
ATOM 683 O O . ASN A 1 91 ? 15.016 -3.704 -9.642 1.00 79.94 91 ASN A O 1
ATOM 687 N N . LEU A 1 92 ? 14.272 -1.781 -8.748 1.00 81.19 92 LEU A N 1
ATOM 688 C CA . LEU A 1 92 ? 13.863 -1.197 -10.024 1.00 81.19 92 LEU A CA 1
ATO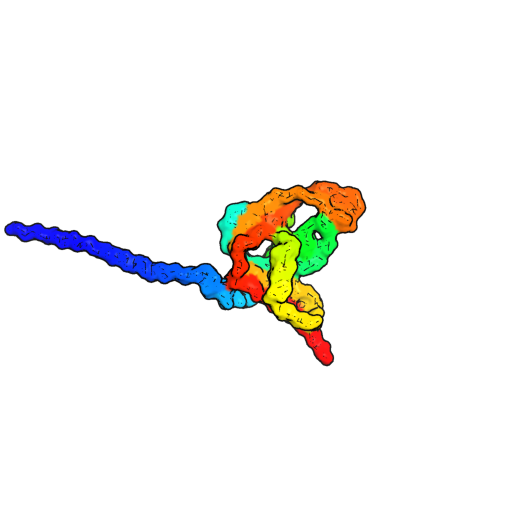M 689 C C . LEU A 1 92 ? 15.086 -1.031 -10.949 1.00 81.19 92 LEU A C 1
ATOM 691 O O . LEU A 1 92 ? 16.153 -0.630 -10.478 1.00 81.19 92 LEU A O 1
ATOM 695 N N . PRO A 1 93 ? 14.960 -1.322 -12.257 1.00 78.69 93 PRO A N 1
ATOM 696 C CA . PRO A 1 93 ? 16.027 -1.060 -13.214 1.00 78.69 93 PRO A CA 1
ATOM 697 C C . PRO A 1 93 ? 16.295 0.448 -13.309 1.00 78.69 93 PRO A C 1
ATOM 699 O O . PRO A 1 93 ? 15.384 1.258 -13.139 1.00 78.69 93 PRO A O 1
ATOM 702 N N . GLU A 1 94 ? 17.536 0.826 -13.631 1.00 82.62 94 GLU A N 1
ATOM 703 C CA . GLU A 1 94 ? 17.948 2.238 -13.743 1.00 82.62 94 GLU A CA 1
ATOM 704 C C . GLU A 1 94 ? 17.122 3.024 -14.775 1.00 82.62 94 GLU A C 1
ATOM 706 O O . GLU A 1 94 ? 16.934 4.231 -14.633 1.00 82.62 94 GLU A O 1
ATOM 711 N N . CYS A 1 95 ? 16.618 2.336 -15.803 1.00 81.38 95 CYS A N 1
ATOM 712 C CA . CYS A 1 95 ? 15.744 2.894 -16.824 1.00 81.38 95 CYS A CA 1
ATOM 713 C C . CYS A 1 95 ? 14.603 1.918 -17.122 1.00 81.38 95 CYS A C 1
ATOM 715 O O . CYS A 1 95 ? 14.833 0.747 -17.434 1.00 81.38 95 CYS A O 1
ATOM 717 N N . TYR A 1 96 ? 13.372 2.416 -17.057 1.00 83.88 96 TYR A N 1
ATOM 718 C CA . TYR A 1 96 ? 12.179 1.716 -17.513 1.00 83.88 96 TYR A CA 1
ATOM 719 C C . TYR A 1 96 ? 11.219 2.681 -18.208 1.00 83.88 96 TYR A C 1
ATOM 721 O O . TYR A 1 96 ? 11.239 3.890 -17.971 1.00 83.88 96 TYR A O 1
ATOM 729 N N . VAL A 1 97 ? 10.386 2.130 -19.083 1.00 77.69 97 VAL A N 1
ATOM 730 C CA . VAL A 1 97 ? 9.366 2.843 -19.846 1.00 77.69 97 VAL A CA 1
ATOM 731 C C . VAL A 1 97 ? 7.988 2.484 -19.292 1.00 77.69 97 VAL A C 1
ATOM 733 O O . VAL A 1 97 ? 7.741 1.362 -18.854 1.00 77.69 97 VAL A O 1
ATOM 736 N N . GLY A 1 98 ? 7.074 3.454 -19.310 1.00 73.75 98 GLY A N 1
ATOM 737 C CA . GLY A 1 98 ? 5.701 3.265 -18.845 1.00 73.75 98 GLY A CA 1
ATOM 738 C C . GLY A 1 98 ? 5.548 3.343 -17.325 1.00 73.75 98 GLY A C 1
ATOM 739 O O . GLY A 1 98 ? 6.390 3.903 -16.624 1.00 73.75 98 GLY A O 1
ATOM 740 N N . MET A 1 99 ? 4.420 2.834 -16.824 1.00 71.81 99 MET A N 1
ATOM 741 C CA . MET A 1 99 ? 4.147 2.770 -15.386 1.00 71.81 99 MET A CA 1
ATOM 742 C C . MET A 1 99 ? 4.777 1.517 -14.782 1.00 71.81 99 MET A C 1
ATOM 744 O O . MET A 1 99 ? 4.611 0.416 -15.307 1.00 71.81 99 MET A O 1
ATOM 748 N N . SER A 1 100 ? 5.468 1.690 -13.658 1.00 76.88 100 SER A N 1
ATOM 749 C CA . SER A 1 100 ? 5.915 0.591 -12.812 1.00 76.88 100 SER A CA 1
ATOM 750 C C . SER A 1 100 ? 4.754 0.105 -11.946 1.00 76.88 100 SER A C 1
ATOM 752 O O . SER A 1 100 ? 4.067 0.893 -11.294 1.00 76.88 100 SER A O 1
ATOM 754 N N . PHE A 1 101 ? 4.536 -1.209 -11.923 1.00 77.75 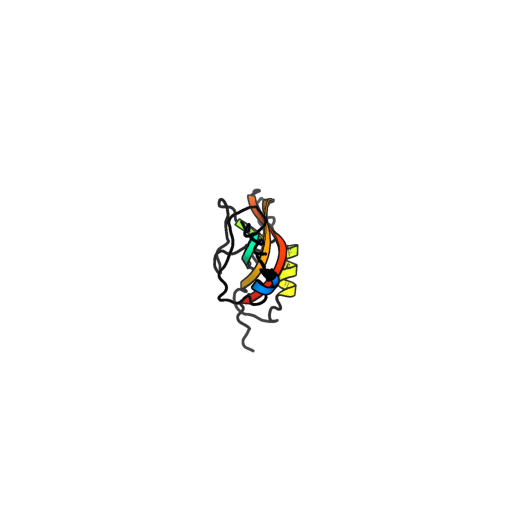101 PHE A N 1
ATOM 755 C CA . PHE A 1 101 ? 3.601 -1.833 -10.991 1.00 77.75 101 PHE A CA 1
ATOM 756 C C . PHE A 1 101 ? 4.391 -2.621 -9.958 1.00 77.75 101 PHE A C 1
ATOM 758 O O . PHE A 1 101 ? 5.112 -3.565 -10.290 1.00 77.75 101 PHE A O 1
ATOM 765 N N . ILE A 1 102 ? 4.256 -2.228 -8.693 1.00 87.44 102 ILE A N 1
ATOM 766 C CA . ILE A 1 102 ? 4.888 -2.924 -7.576 1.00 87.44 102 ILE A CA 1
ATOM 767 C C . ILE A 1 102 ? 3.831 -3.793 -6.922 1.00 87.44 102 ILE A C 1
ATOM 769 O O . ILE A 1 102 ? 2.861 -3.294 -6.363 1.00 87.44 102 ILE A O 1
ATOM 773 N N . LYS A 1 103 ? 4.011 -5.105 -6.996 1.00 89.25 103 LYS A N 1
ATOM 774 C CA . LYS A 1 103 ? 3.172 -6.071 -6.303 1.00 89.25 103 LYS A CA 1
ATOM 775 C C . LYS A 1 103 ? 3.795 -6.389 -4.954 1.00 89.25 103 LYS A C 1
ATOM 777 O O . LYS A 1 103 ? 4.940 -6.831 -4.882 1.00 89.25 103 LYS A O 1
ATOM 782 N N . VAL A 1 104 ? 3.038 -6.166 -3.895 1.00 90.69 104 VAL A N 1
ATOM 783 C CA . VAL A 1 104 ? 3.474 -6.312 -2.510 1.00 90.69 104 VAL A CA 1
ATOM 784 C C . VAL A 1 104 ? 2.712 -7.469 -1.887 1.00 90.69 104 VAL A C 1
ATOM 786 O O . VAL A 1 104 ? 1.496 -7.561 -2.033 1.00 90.69 104 VAL A O 1
ATOM 789 N N . ALA A 1 105 ? 3.431 -8.345 -1.193 1.00 91.62 105 ALA A N 1
ATOM 790 C CA . ALA A 1 105 ? 2.853 -9.297 -0.260 1.00 91.62 105 ALA A CA 1
ATOM 791 C C . ALA A 1 105 ? 3.297 -8.918 1.146 1.00 91.62 105 ALA A C 1
ATOM 793 O O . ALA A 1 105 ? 4.497 -8.854 1.426 1.00 91.62 105 ALA A O 1
ATOM 794 N N . ALA A 1 106 ? 2.336 -8.643 2.014 1.00 93.62 106 ALA A N 1
ATOM 795 C CA . ALA A 1 106 ? 2.602 -8.132 3.343 1.00 93.62 106 ALA A CA 1
ATOM 796 C C . ALA A 1 106 ? 1.448 -8.437 4.290 1.00 93.62 106 ALA A C 1
ATOM 798 O O . ALA A 1 106 ? 0.308 -8.612 3.867 1.00 93.62 106 ALA A O 1
ATOM 799 N N . LYS A 1 107 ? 1.745 -8.414 5.581 1.00 94.50 107 LYS A N 1
ATOM 800 C CA . LYS A 1 107 ? 0.736 -8.233 6.608 1.00 94.50 107 LYS A CA 1
ATOM 801 C C . LYS A 1 107 ? 0.466 -6.753 6.786 1.00 94.50 107 LYS A C 1
ATOM 803 O O . LYS A 1 107 ? 1.405 -5.980 6.982 1.00 94.50 107 LYS A O 1
ATOM 808 N N . ILE A 1 108 ? -0.802 -6.376 6.730 1.00 95.81 108 ILE A N 1
ATOM 809 C CA . ILE A 1 108 ? -1.237 -4.988 6.828 1.00 95.81 108 ILE A CA 1
ATOM 810 C C . ILE A 1 108 ? -2.404 -4.837 7.796 1.00 95.81 108 ILE A C 1
ATOM 812 O O . ILE A 1 108 ? -3.136 -5.793 8.042 1.00 95.81 108 ILE A O 1
ATOM 816 N N . HIS A 1 109 ? -2.637 -3.615 8.257 1.00 96.06 109 HIS A N 1
ATOM 817 C CA . HIS A 1 109 ? -3.914 -3.182 8.822 1.00 96.06 109 HIS A CA 1
ATOM 818 C C . HIS A 1 109 ? -4.290 -1.809 8.261 1.00 96.06 109 HIS A C 1
ATOM 820 O O . HIS A 1 109 ? -3.426 -1.070 7.780 1.00 96.06 109 HIS A O 1
ATOM 826 N N . LEU A 1 110 ? -5.581 -1.468 8.297 1.00 95.81 110 LEU A N 1
ATOM 827 C CA . LEU A 1 110 ? -6.070 -0.193 7.771 1.00 95.81 110 LEU A CA 1
ATOM 828 C C . LEU A 1 110 ? -6.516 0.725 8.902 1.00 95.81 110 LEU A C 1
ATOM 830 O O . LEU A 1 110 ? -7.337 0.350 9.737 1.00 95.81 110 LEU A O 1
ATOM 834 N N . GLU A 1 111 ? -6.069 1.974 8.861 1.00 95.00 111 GLU A N 1
ATOM 835 C CA . GLU A 1 111 ? -6.604 3.028 9.714 1.00 95.00 111 GLU A CA 1
ATOM 836 C C . GLU A 1 111 ? -7.269 4.115 8.882 1.00 95.00 111 GLU A C 1
ATOM 838 O O . GLU A 1 111 ? -6.729 4.590 7.882 1.00 95.00 111 GLU A O 1
ATOM 843 N N . LYS A 1 112 ? -8.439 4.571 9.331 1.00 94.19 112 LYS A N 1
ATOM 844 C CA . LYS A 1 112 ? -9.080 5.741 8.739 1.00 94.19 112 LYS A CA 1
ATOM 845 C C . LYS A 1 112 ? -8.351 7.006 9.182 1.00 94.19 112 LYS A C 1
ATOM 847 O O . LYS A 1 112 ? -8.205 7.257 10.378 1.00 94.19 112 LYS A O 1
ATOM 852 N N . LYS A 1 113 ? -7.959 7.832 8.220 1.00 91.31 113 LYS A N 1
ATOM 853 C CA . LYS A 1 113 ? -7.322 9.130 8.436 1.00 91.31 113 LYS A CA 1
ATOM 854 C C . LYS A 1 113 ? -8.153 10.242 7.811 1.00 91.31 113 LYS A C 1
ATOM 856 O O . LYS A 1 113 ? -9.028 10.009 6.975 1.00 91.31 113 LYS A O 1
ATOM 861 N N . ILE A 1 114 ? -7.874 11.460 8.254 1.00 90.06 114 ILE A N 1
ATOM 862 C CA . ILE A 1 114 ? -8.364 12.697 7.655 1.00 90.06 114 ILE A CA 1
ATOM 863 C C . ILE A 1 114 ? -7.123 13.519 7.338 1.00 90.06 114 ILE A C 1
ATOM 865 O O . ILE A 1 114 ? -6.245 13.651 8.191 1.00 90.06 114 ILE A O 1
ATOM 869 N N . GLY A 1 115 ? -7.038 14.035 6.120 1.00 85.94 115 GLY A N 1
ATOM 870 C CA . GLY A 1 115 ? -5.911 14.847 5.691 1.00 85.94 115 GLY A CA 1
ATOM 871 C C . GLY A 1 115 ? -6.297 15.813 4.588 1.00 85.94 115 GLY A C 1
ATOM 872 O O . GLY A 1 115 ? -7.399 15.758 4.042 1.00 85.94 115 GLY A O 1
ATOM 873 N N . THR A 1 116 ? -5.367 16.702 4.269 1.00 82.81 116 THR A N 1
ATOM 874 C CA . THR A 1 116 ? -5.535 17.722 3.239 1.00 82.81 116 THR A CA 1
ATOM 875 C C . THR A 1 116 ? -4.512 17.485 2.146 1.00 82.81 116 THR A C 1
ATOM 877 O O . THR A 1 116 ? -3.326 17.335 2.425 1.00 82.81 116 THR A O 1
ATOM 880 N N . ASN A 1 117 ? -4.958 17.480 0.893 1.00 79.25 117 ASN A N 1
ATOM 881 C CA . ASN A 1 117 ? -4.062 17.438 -0.256 1.00 79.25 117 ASN A CA 1
ATOM 882 C C . ASN A 1 117 ? -3.339 18.789 -0.379 1.00 79.25 117 ASN A C 1
ATOM 884 O O . ASN A 1 117 ? -3.878 19.744 -0.930 1.00 79.25 117 ASN A O 1
ATOM 888 N N . PHE A 1 118 ? -2.120 18.883 0.152 1.00 79.25 118 PHE A N 1
ATOM 889 C CA . PHE A 1 118 ? -1.350 20.134 0.145 1.00 79.25 118 PHE A CA 1
ATOM 890 C C . PHE A 1 118 ? -0.834 20.549 -1.242 1.00 79.25 118 PHE A C 1
ATOM 892 O O . PHE A 1 118 ? -0.274 21.635 -1.378 1.00 79.25 118 PHE A O 1
ATOM 899 N N . SER A 1 119 ? -1.004 19.712 -2.270 1.00 76.38 119 SER A N 1
ATOM 900 C CA . SER A 1 119 ? -0.656 20.075 -3.652 1.00 76.38 119 SER A CA 1
ATOM 901 C C . SER A 1 119 ? -1.764 20.848 -4.366 1.00 76.38 119 SER A C 1
ATOM 903 O O . SER A 1 119 ? -1.530 21.382 -5.449 1.00 76.38 119 SER A O 1
ATOM 905 N N . ILE A 1 120 ? -2.956 20.930 -3.773 1.00 77.38 120 ILE A N 1
ATOM 906 C CA . ILE A 1 120 ? -4.061 21.759 -4.245 1.00 77.38 120 ILE A CA 1
ATOM 907 C C . ILE A 1 120 ? -4.247 22.897 -3.237 1.00 77.38 120 ILE A C 1
ATOM 909 O O . ILE A 1 120 ? -4.508 22.675 -2.055 1.00 77.38 120 ILE A O 1
ATOM 913 N N . GLU A 1 121 ? -4.094 24.134 -3.707 1.00 84.38 121 GLU A N 1
ATOM 914 C CA . GLU A 1 121 ? -4.336 25.320 -2.883 1.00 84.38 121 GLU A CA 1
ATOM 915 C C . GLU A 1 121 ? -5.788 25.307 -2.375 1.00 84.38 121 GLU A C 1
ATOM 917 O O . GLU A 1 121 ? -6.714 25.045 -3.142 1.00 84.38 121 GLU A O 1
ATOM 922 N N . GLU A 1 122 ? -5.979 25.536 -1.072 1.00 85.06 122 GLU A N 1
ATOM 923 C CA . GLU A 1 122 ? -7.291 25.487 -0.401 1.00 85.06 122 GLU A CA 1
ATOM 924 C C . GLU A 1 122 ? -8.036 24.142 -0.528 1.00 85.06 122 GLU A C 1
ATOM 926 O O . GLU A 1 122 ? -9.268 24.097 -0.451 1.00 85.06 122 GLU A O 1
ATOM 931 N N . ALA A 1 123 ? -7.314 23.026 -0.691 1.00 83.62 123 ALA A N 1
ATOM 932 C CA . ALA A 1 123 ? -7.940 21.709 -0.697 1.00 83.62 123 ALA A CA 1
ATOM 933 C C . ALA A 1 123 ? -8.764 21.472 0.582 1.00 83.62 123 ALA A C 1
ATOM 935 O O . ALA A 1 123 ? -8.285 21.745 1.689 1.00 83.62 123 ALA A O 1
ATOM 936 N N . PRO A 1 124 ? -9.991 20.937 0.464 1.00 85.75 124 PRO A N 1
ATOM 937 C CA . PRO A 1 124 ? -10.748 20.532 1.635 1.00 85.75 124 PRO A CA 1
ATOM 938 C C . PRO A 1 124 ? -10.082 19.326 2.308 1.00 85.75 124 PRO A C 1
ATOM 940 O O . PRO A 1 124 ? -9.436 18.510 1.647 1.00 85.75 124 PRO A O 1
ATOM 943 N N . GLU A 1 125 ? -10.302 19.179 3.615 1.00 89.38 125 GLU A N 1
ATOM 944 C CA . GLU A 1 125 ? -9.999 17.929 4.312 1.00 89.38 125 GLU A CA 1
ATOM 945 C C . GLU A 1 125 ? -10.828 16.784 3.716 1.00 89.38 125 GLU A C 1
ATOM 947 O O . GLU A 1 125 ? -12.033 16.916 3.476 1.00 89.38 125 GLU A O 1
ATOM 952 N N . GLN A 1 126 ? -10.186 15.644 3.487 1.00 88.50 126 GLN A N 1
ATOM 953 C CA . GLN A 1 126 ? -10.810 14.433 2.970 1.00 88.50 126 GLN A CA 1
ATOM 954 C C . GLN A 1 126 ? -10.450 13.244 3.856 1.00 88.50 126 GLN A C 1
ATOM 956 O O . GLN A 1 126 ? -9.376 13.180 4.454 1.00 88.50 126 GLN A O 1
ATOM 961 N N . SER A 1 127 ? -11.380 12.295 3.962 1.00 92.62 127 SER A N 1
ATOM 962 C CA . SER A 1 127 ? -11.108 11.016 4.614 1.00 92.62 127 SER A CA 1
ATOM 963 C C . SER A 1 127 ? -10.469 10.044 3.629 1.00 92.62 127 SER A C 1
ATOM 965 O O . SER A 1 127 ? -10.839 10.015 2.458 1.00 92.62 127 SER A O 1
ATOM 967 N N . TYR A 1 128 ? -9.563 9.213 4.124 1.00 92.00 128 TYR A N 1
ATOM 968 C CA . TYR A 1 128 ? -8.950 8.118 3.377 1.00 92.00 128 TYR A CA 1
ATOM 969 C C . TYR A 1 128 ? -8.589 6.976 4.330 1.00 92.00 128 TYR A C 1
ATOM 971 O O . TYR A 1 128 ? -8.619 7.151 5.552 1.00 92.00 128 TYR A O 1
ATOM 979 N N . TYR A 1 129 ? -8.262 5.808 3.784 1.00 94.12 129 TYR A N 1
ATOM 980 C CA . TYR A 1 129 ? -7.650 4.734 4.560 1.00 94.12 129 TYR A CA 1
ATOM 981 C C . TYR A 1 129 ? -6.150 4.713 4.318 1.00 94.12 129 TYR A C 1
ATOM 983 O O . TYR A 1 129 ? -5.693 4.804 3.181 1.00 94.12 129 TYR A O 1
ATOM 991 N N . GLN A 1 130 ? -5.392 4.586 5.397 1.00 93.31 130 GLN A N 1
ATOM 992 C CA . GLN A 1 130 ? -3.965 4.338 5.359 1.00 93.31 130 GLN A CA 1
ATOM 993 C C . GLN A 1 130 ? -3.717 2.874 5.709 1.00 93.31 130 GLN A C 1
ATOM 995 O O . GLN A 1 130 ? -4.110 2.417 6.782 1.00 93.31 130 GLN A O 1
ATOM 1000 N N . ALA A 1 131 ? -3.094 2.147 4.791 1.00 94.38 131 ALA A N 1
ATOM 1001 C CA . ALA A 1 131 ? -2.581 0.812 4.997 1.00 94.38 131 ALA A CA 1
ATOM 1002 C C . ALA A 1 131 ? -1.201 0.908 5.642 1.00 94.38 131 ALA A C 1
ATOM 1004 O O . ALA A 1 131 ? -0.255 1.421 5.042 1.00 94.38 131 ALA A O 1
ATOM 1005 N N . TYR A 1 132 ? -1.108 0.400 6.862 1.00 94.00 132 TYR A N 1
ATOM 1006 C CA . TYR A 1 132 ? 0.149 0.225 7.564 1.00 94.00 132 TYR A CA 1
ATOM 1007 C C . TYR A 1 132 ? 0.669 -1.180 7.320 1.00 94.00 132 TYR A C 1
ATOM 1009 O O . TYR A 1 132 ? -0.072 -2.154 7.448 1.00 94.00 132 TYR A O 1
ATOM 1017 N N . ILE A 1 133 ? 1.946 -1.281 6.976 1.00 93.94 133 ILE A N 1
ATOM 1018 C CA . ILE A 1 133 ? 2.622 -2.555 6.758 1.00 93.94 133 ILE A CA 1
ATOM 1019 C C . ILE A 1 133 ? 3.219 -3.019 8.082 1.00 93.94 133 ILE A C 1
ATOM 1021 O O . ILE A 1 133 ? 4.188 -2.443 8.571 1.00 93.94 133 ILE A O 1
ATOM 1025 N N . ASP A 1 134 ? 2.639 -4.069 8.653 1.00 93.75 134 ASP A N 1
ATOM 1026 C CA . ASP A 1 134 ? 3.121 -4.692 9.886 1.00 93.75 134 ASP A CA 1
ATOM 1027 C C . ASP A 1 134 ? 4.329 -5.596 9.611 1.00 93.75 134 ASP A C 1
ATOM 1029 O O . ASP A 1 134 ? 5.280 -5.647 10.392 1.00 93.75 134 ASP A O 1
ATOM 1033 N N . GLU A 1 135 ? 4.289 -6.329 8.496 1.00 92.81 135 GLU A N 1
ATOM 1034 C CA . GLU A 1 135 ? 5.361 -7.231 8.082 1.00 92.81 135 GLU A CA 1
ATOM 1035 C C . GLU A 1 135 ? 5.413 -7.342 6.556 1.00 92.81 135 GLU A C 1
ATOM 1037 O O . GLU A 1 135 ? 4.431 -7.714 5.919 1.00 92.81 135 GLU A O 1
ATOM 1042 N N . LEU A 1 136 ? 6.571 -7.057 5.957 1.00 90.94 136 LEU A N 1
ATOM 1043 C CA . LEU A 1 136 ? 6.784 -7.212 4.519 1.00 90.94 136 LEU A CA 1
ATOM 1044 C C . LEU A 1 136 ? 7.270 -8.634 4.203 1.00 90.94 136 LEU A C 1
ATOM 1046 O O . LEU A 1 136 ? 8.315 -9.067 4.699 1.00 90.94 136 LEU A O 1
ATOM 1050 N N . TYR A 1 137 ? 6.536 -9.356 3.355 1.00 89.81 137 TYR A N 1
ATOM 1051 C CA . TYR A 1 137 ? 6.892 -10.716 2.944 1.00 89.81 137 TYR A CA 1
ATOM 1052 C C . TYR A 1 137 ? 7.702 -10.738 1.659 1.00 89.81 137 TYR A C 1
ATOM 1054 O O . TYR A 1 137 ? 8.745 -11.392 1.611 1.00 89.81 137 TYR A O 1
ATOM 1062 N N . ASN A 1 138 ? 7.213 -10.058 0.622 1.00 88.00 138 ASN A N 1
ATOM 1063 C CA . ASN A 1 138 ? 7.849 -10.047 -0.687 1.00 88.00 138 ASN A CA 1
ATOM 1064 C C . ASN A 1 138 ? 7.429 -8.826 -1.514 1.00 88.00 138 ASN A C 1
ATOM 1066 O O . ASN A 1 138 ? 6.333 -8.290 -1.338 1.00 88.00 138 ASN A O 1
ATOM 1070 N N . VAL A 1 139 ? 8.292 -8.429 -2.445 1.00 89.12 139 VAL A N 1
ATOM 1071 C CA . VAL A 1 139 ? 8.060 -7.344 -3.398 1.00 89.12 139 VAL A CA 1
ATOM 1072 C C . VAL A 1 139 ? 8.416 -7.856 -4.785 1.00 89.12 139 VAL A C 1
ATOM 1074 O O . VAL A 1 139 ? 9.516 -8.355 -5.011 1.00 89.12 139 VAL A O 1
ATOM 1077 N N . PHE A 1 140 ? 7.483 -7.731 -5.719 1.00 86.75 140 PHE A N 1
ATOM 1078 C CA . PHE A 1 140 ? 7.683 -8.086 -7.114 1.00 86.75 140 PHE A CA 1
ATOM 1079 C C . PHE A 1 140 ? 7.435 -6.861 -7.987 1.00 86.75 140 PHE A C 1
ATOM 1081 O O . PHE A 1 140 ? 6.386 -6.226 -7.901 1.00 86.75 140 PHE A O 1
ATOM 1088 N N . VAL A 1 141 ? 8.389 -6.544 -8.854 1.00 84.50 141 VAL A N 1
ATOM 1089 C CA . VAL A 1 141 ? 8.307 -5.389 -9.746 1.00 84.50 141 VAL A CA 1
ATOM 1090 C C . VAL A 1 141 ? 7.978 -5.838 -11.156 1.00 84.50 141 VAL A C 1
ATOM 1092 O O . VAL A 1 141 ? 8.655 -6.693 -11.724 1.00 84.50 141 VAL A O 1
ATOM 1095 N N . GLN A 1 142 ? 6.965 -5.206 -11.740 1.00 78.56 142 GLN A N 1
ATOM 1096 C CA . GLN A 1 142 ? 6.646 -5.315 -13.152 1.00 78.56 142 GLN A CA 1
ATOM 1097 C C . GLN A 1 142 ? 6.923 -3.979 -13.838 1.00 78.56 142 GLN A C 1
ATOM 1099 O O . GLN A 1 142 ? 6.239 -2.985 -13.598 1.00 78.56 142 GLN A O 1
ATOM 1104 N N . VAL A 1 143 ? 7.940 -3.976 -14.693 1.00 81.50 143 VAL A N 1
ATOM 1105 C CA . VAL A 1 143 ? 8.375 -2.825 -15.487 1.00 81.50 143 VAL A CA 1
ATOM 1106 C C . VAL A 1 143 ? 8.848 -3.295 -16.854 1.00 81.50 143 VAL A C 1
ATOM 1108 O O . VAL A 1 143 ? 9.320 -4.424 -17.000 1.00 81.50 143 VAL A O 1
ATOM 1111 N N . GLU A 1 144 ? 8.751 -2.414 -17.842 1.00 81.56 144 GLU A N 1
ATOM 1112 C CA . GLU A 1 144 ? 9.380 -2.592 -19.146 1.00 81.56 144 GLU A CA 1
ATOM 1113 C C . GLU A 1 144 ? 10.732 -1.860 -19.138 1.00 81.56 144 GLU A C 1
ATOM 1115 O O . GLU A 1 144 ? 10.741 -0.637 -19.006 1.00 81.56 144 GLU A O 1
ATOM 1120 N N . PRO A 1 145 ? 11.884 -2.552 -19.207 1.00 80.38 145 PRO A N 1
ATOM 1121 C CA . PRO A 1 145 ? 13.180 -1.879 -19.243 1.00 80.38 145 PRO A CA 1
ATOM 1122 C C . PRO A 1 145 ? 13.337 -1.075 -20.539 1.00 80.38 145 PRO A C 1
ATOM 1124 O O . PRO A 1 145 ? 12.787 -1.442 -21.576 1.00 80.38 145 PRO A O 1
ATOM 1127 N N . CYS A 1 146 ? 14.106 0.012 -20.493 1.00 84.19 146 CYS A N 1
ATOM 1128 C CA . CYS A 1 146 ? 14.433 0.773 -21.699 1.00 84.19 146 CYS A CA 1
ATOM 1129 C C . CYS A 1 146 ? 15.215 -0.089 -22.703 1.00 84.19 146 CYS A C 1
ATOM 1131 O O . CYS A 1 146 ? 16.101 -0.849 -22.306 1.00 84.19 146 CYS A O 1
ATOM 1133 N N . GLU A 1 147 ? 14.919 0.053 -23.998 1.00 75.88 147 GLU A N 1
ATOM 1134 C CA . GLU A 1 147 ? 15.820 -0.430 -25.048 1.00 75.88 147 GLU A CA 1
ATOM 1135 C C . GLU A 1 147 ? 17.077 0.462 -25.058 1.00 75.88 147 GLU A C 1
ATOM 1137 O O . GLU A 1 147 ? 16.953 1.690 -25.045 1.00 75.88 147 GLU A O 1
ATOM 1142 N N . GLU A 1 148 ? 18.267 -0.150 -25.013 1.00 61.94 148 GLU A N 1
ATOM 1143 C CA . GLU A 1 148 ? 19.564 0.551 -25.107 1.00 61.94 148 GLU A CA 1
ATOM 1144 C C . GLU A 1 148 ? 19.777 1.245 -26.463 1.00 61.94 148 GLU A C 1
ATOM 1146 O O . GLU A 1 148 ? 19.449 0.642 -27.514 1.00 61.94 148 GLU A O 1
#